Protein AF-0000000074046727 (afdb_homodimer)

Foldseek 3Di:
DFAKDKDWDWDADPNFIAGLLDGDGTWDWDADPVRDIDTPPTDMDMDRDPVVVVVSVVSSVVSVVVPPPPVVD/DFAKDKDWDWDADPNFIAGLLDGDGTWDWDADPVRDIDTPPTDMDMDRDPVVVVVSVVSSVVSVVVPPPPVVD

Radius of gyration: 17.14 Å; Cα contacts (8 Å, |Δi|>4): 249; chains: 2; bounding box: 25×60×38 Å

Nearest PDB structures (foldseek):
  3lre-assembly3_A  TM=8.557E-01  e=8.369E-05  Homo sapiens
  8bjs-assembly1_A  TM=9.371E-01  e=2.853E-04  Mus musculus
  5xjb-assembly1_A  TM=9.177E-01  e=6.191E-04  Mus musculus
  5xja-assembly1_A  TM=8.922E-01  e=4.203E-04  Mus musculus
  3j2u-assembly1_K-1  TM=8.487E-01  e=4.782E-04  Drosophila melanogaster

pLDDT: mean 87.58, std 14.71, range [37.41, 97.88]

Secondary structure (DSSP, 8-state):
-EEEEEEEEEEEETTEEEESSS--SPBEEEE-TTS-EEEET---EEES-HHHHHHHHHHHHHHHHHTTGGG--/-EEEEEEEEEEEETTEEEESSS--SPBEEEE-TTS-EEEET---EEES-HHHHHHHHHHHHHHHHHTTGGGT-

Organism: Anopheles stephensi (NCBI:txid30069)

Structure (mmCIF, N/CA/C/O backbone):
data_AF-0000000074046727-model_v1
#
loop_
_entity.id
_entity.type
_entity.pdbx_description
1 polymer 'Uncharacterized protein'
#
loop_
_atom_site.group_PDB
_atom_site.id
_atom_site.type_symbol
_atom_site.label_atom_id
_atom_site.label_alt_id
_atom_site.label_comp_id
_atom_site.label_asym_id
_atom_site.label_entity_id
_atom_site.label_seq_id
_atom_site.pdbx_PDB_ins_code
_atom_site.Cartn_x
_atom_site.Cartn_y
_atom_site.Cartn_z
_atom_site.occupancy
_atom_site.B_iso_or_equiv
_atom_site.auth_seq_id
_atom_site.auth_comp_id
_atom_site.auth_asym_id
_atom_site.auth_atom_id
_atom_site.pdbx_PDB_model_num
ATOM 1 N N . MET A 1 1 ? 6.465 19.719 1.757 1 71.44 1 MET A N 1
ATOM 2 C CA . MET A 1 1 ? 5.328 18.797 1.829 1 71.44 1 MET A CA 1
ATOM 3 C C . MET A 1 1 ? 5.676 17.453 1.205 1 71.44 1 MET A C 1
ATOM 5 O O . MET A 1 1 ? 6.254 17.406 0.117 1 71.44 1 MET A O 1
ATOM 9 N N . CYS A 1 2 ? 5.918 16.484 2.129 1 82 2 CYS A N 1
ATOM 10 C CA . CYS A 1 2 ? 6.324 15.18 1.604 1 82 2 CYS A CA 1
ATOM 11 C C . CYS A 1 2 ? 5.145 14.219 1.554 1 82 2 CYS A C 1
ATOM 13 O O . CYS A 1 2 ? 4.281 14.242 2.436 1 82 2 CYS A O 1
ATOM 15 N N . LEU A 1 3 ? 4.887 13.57 0.426 1 91.06 3 LEU A N 1
ATOM 16 C CA . LEU A 1 3 ? 3.881 12.539 0.227 1 91.06 3 LEU A CA 1
ATOM 17 C C . LEU A 1 3 ? 4.516 11.148 0.278 1 91.06 3 LEU A C 1
ATOM 19 O O . LEU A 1 3 ? 5.66 10.969 -0.135 1 91.06 3 LEU A O 1
ATOM 23 N N . LEU A 1 4 ? 3.773 10.328 0.913 1 94.56 4 LEU A N 1
ATOM 24 C CA . LEU A 1 4 ? 4.215 8.938 0.88 1 94.56 4 LEU A CA 1
ATOM 25 C C . LEU A 1 4 ? 3.047 8 0.595 1 94.56 4 LEU A C 1
ATOM 27 O O . LEU A 1 4 ? 2.031 8.039 1.292 1 94.56 4 LEU A O 1
ATOM 31 N N . ILE A 1 5 ? 3.184 7.254 -0.478 1 96.62 5 ILE A N 1
ATOM 32 C CA . ILE A 1 5 ? 2.217 6.23 -0.857 1 96.62 5 ILE A CA 1
ATOM 33 C C . ILE A 1 5 ? 2.875 4.852 -0.796 1 96.62 5 ILE A C 1
ATOM 35 O O . ILE A 1 5 ? 3.975 4.66 -1.317 1 96.62 5 ILE A O 1
ATOM 39 N N . SER A 1 6 ? 2.295 3.996 -0.117 1 96.94 6 SER A N 1
ATOM 40 C CA . SER A 1 6 ? 2.783 2.621 -0.072 1 96.94 6 SER A CA 1
ATOM 41 C C . SER A 1 6 ? 1.77 1.656 -0.68 1 96.94 6 SER A C 1
ATOM 43 O O . SER A 1 6 ? 0.566 1.779 -0.441 1 96.94 6 SER A O 1
ATOM 45 N N . ILE A 1 7 ? 2.344 0.709 -1.479 1 97.88 7 ILE A N 1
ATOM 46 C CA . ILE A 1 7 ? 1.439 -0.206 -2.168 1 97.88 7 ILE A CA 1
ATOM 47 C C . ILE A 1 7 ? 2.025 -1.616 -2.156 1 97.88 7 ILE A C 1
ATOM 49 O O . ILE A 1 7 ? 3.242 -1.791 -2.258 1 97.88 7 ILE A O 1
ATOM 53 N N . SER A 1 8 ? 1.227 -2.57 -1.962 1 97.31 8 SER A N 1
ATOM 54 C CA . SER A 1 8 ? 1.503 -3.982 -2.197 1 97.31 8 SER A CA 1
ATOM 55 C C . SER A 1 8 ? 0.495 -4.59 -3.168 1 97.31 8 SER A C 1
ATOM 57 O O . SER A 1 8 ? -0.62 -4.082 -3.311 1 97.31 8 SER A O 1
ATOM 59 N N . TYR A 1 9 ? 0.953 -5.566 -3.893 1 96.88 9 TYR A N 1
ATOM 60 C CA . TYR A 1 9 ? 0.173 -6.172 -4.965 1 96.88 9 TYR A CA 1
ATOM 61 C C . TYR A 1 9 ? 0.441 -7.672 -5.055 1 96.88 9 TYR A C 1
ATOM 63 O O . TYR A 1 9 ? 1.571 -8.094 -5.309 1 96.88 9 TYR A O 1
ATOM 71 N N . LEU A 1 10 ? -0.669 -8.484 -4.816 1 96.19 10 LEU A N 1
ATOM 72 C CA . LEU A 1 10 ? -0.461 -9.93 -4.848 1 96.19 10 LEU A CA 1
ATOM 73 C C . LEU A 1 10 ? -1.627 -10.633 -5.539 1 96.19 10 LEU A C 1
ATOM 75 O O . LEU A 1 10 ? -2.691 -10.039 -5.727 1 96.19 10 LEU A O 1
ATOM 79 N N . GLU A 1 11 ? -1.37 -11.781 -5.973 1 94.31 11 GLU A N 1
ATOM 80 C CA . GLU A 1 11 ? -2.387 -12.672 -6.531 1 94.31 11 GLU A CA 1
ATOM 81 C C . GLU A 1 11 ? -2.445 -13.992 -5.77 1 94.31 11 GLU A C 1
ATOM 83 O O . GLU A 1 11 ? -1.42 -14.484 -5.289 1 94.31 11 GLU A O 1
ATOM 88 N N . ILE A 1 12 ? -3.615 -14.414 -5.586 1 92.31 12 ILE A N 1
ATOM 89 C CA . ILE A 1 12 ? -3.832 -15.727 -4.984 1 92.31 12 ILE A CA 1
ATOM 90 C C . ILE A 1 12 ? -4.469 -16.672 -6.004 1 92.31 12 ILE A C 1
ATOM 92 O O . ILE A 1 12 ? -5.555 -16.391 -6.52 1 92.31 12 ILE A O 1
ATOM 96 N N . TYR A 1 13 ? -3.629 -17.703 -6.32 1 86.5 13 TYR A N 1
ATOM 97 C CA . TYR A 1 13 ? -4.102 -18.719 -7.25 1 86.5 13 TYR A CA 1
ATOM 98 C C . TYR A 1 13 ? -3.859 -20.125 -6.699 1 86.5 13 TYR A C 1
ATOM 100 O O . TYR A 1 13 ? -2.719 -20.5 -6.418 1 86.5 13 TYR A O 1
ATOM 108 N N . ASN A 1 14 ? -4.965 -20.844 -6.66 1 86.62 14 ASN A N 1
ATOM 109 C CA . ASN A 1 14 ? -4.855 -22.203 -6.145 1 86.62 14 ASN A CA 1
ATOM 110 C C . ASN A 1 14 ? -4.074 -22.25 -4.832 1 86.62 14 ASN A C 1
ATOM 112 O O . ASN A 1 14 ? -3.115 -23 -4.703 1 86.62 14 ASN A O 1
ATOM 116 N N . GLU A 1 15 ? -4.316 -21.453 -3.939 1 87.88 15 GLU A N 1
ATOM 117 C CA . GLU A 1 15 ? -3.758 -21.359 -2.594 1 87.88 15 GLU A CA 1
ATOM 118 C C . GLU A 1 15 ? -2.328 -20.828 -2.625 1 87.88 15 GLU A C 1
ATOM 120 O O . GLU A 1 15 ? -1.675 -20.719 -1.585 1 87.88 15 GLU A O 1
ATOM 125 N N . LEU A 1 16 ? -1.906 -20.578 -3.875 1 89.44 16 LEU A N 1
ATOM 126 C CA . LEU A 1 16 ? -0.581 -19.984 -4.031 1 89.44 16 LEU A CA 1
ATOM 127 C C . LEU A 1 16 ? -0.657 -18.469 -4.043 1 89.44 16 LEU A C 1
ATOM 129 O O . LEU A 1 16 ? -1.5 -17.891 -4.73 1 89.44 16 LEU A O 1
ATOM 133 N N . ILE A 1 17 ? 0.247 -17.969 -3.223 1 94.12 17 ILE A N 1
ATOM 134 C CA . ILE A 1 17 ? 0.308 -16.516 -3.148 1 94.12 17 ILE A CA 1
ATOM 135 C C . ILE A 1 17 ? 1.54 -16.016 -3.898 1 94.12 17 ILE A C 1
ATOM 137 O O . ILE A 1 17 ? 2.658 -16.453 -3.637 1 94.12 17 ILE A O 1
ATOM 141 N N . ARG A 1 18 ? 1.26 -15.023 -4.785 1 94.5 18 ARG A N 1
ATOM 142 C CA . ARG A 1 18 ? 2.35 -14.484 -5.59 1 94.5 18 ARG A CA 1
ATOM 143 C C . ARG A 1 18 ? 2.432 -12.969 -5.449 1 94.5 18 ARG A C 1
ATOM 145 O O . ARG A 1 18 ? 1.407 -12.281 -5.461 1 94.5 18 ARG A O 1
ATOM 152 N N . ASP A 1 19 ? 3.693 -12.562 -5.301 1 96.69 19 ASP A N 1
ATOM 153 C CA . ASP A 1 19 ? 3.965 -11.125 -5.305 1 96.69 19 ASP A CA 1
ATOM 154 C C . ASP A 1 19 ? 4.047 -10.586 -6.73 1 96.69 19 ASP A C 1
ATOM 156 O O . ASP A 1 19 ? 4.918 -10.984 -7.504 1 96.69 19 ASP A O 1
ATOM 160 N N . LEU A 1 20 ? 3.223 -9.609 -7.043 1 95.56 20 LEU A N 1
ATOM 161 C CA . LEU A 1 20 ? 3.162 -9.148 -8.422 1 95.56 20 LEU A CA 1
ATOM 162 C C . LEU A 1 20 ? 4.137 -8 -8.656 1 95.56 20 LEU A C 1
ATOM 164 O O . LEU A 1 20 ? 4.438 -7.656 -9.805 1 95.56 20 LEU A O 1
ATOM 168 N N . LEU A 1 21 ? 4.602 -7.398 -7.578 1 96.25 21 LEU A N 1
ATOM 169 C CA . LEU A 1 21 ? 5.57 -6.312 -7.711 1 96.25 21 LEU A CA 1
ATOM 170 C C . LEU A 1 21 ? 6.996 -6.852 -7.668 1 96.25 21 LEU A C 1
ATOM 172 O O . LEU A 1 21 ? 7.93 -6.184 -8.125 1 96.25 21 LEU A O 1
ATOM 176 N N . ASN A 1 22 ? 7.168 -7.902 -7.113 1 94.81 22 ASN A N 1
ATOM 177 C CA . ASN A 1 22 ? 8.438 -8.617 -7.047 1 94.81 22 ASN A CA 1
ATOM 178 C C . ASN A 1 22 ? 8.242 -10.117 -7.277 1 94.81 22 ASN A C 1
ATOM 180 O O . ASN A 1 22 ? 8.312 -10.906 -6.332 1 94.81 22 ASN A O 1
ATOM 184 N N . PRO A 1 23 ? 8.117 -10.414 -8.57 1 91.69 23 PRO A N 1
ATOM 185 C CA . PRO A 1 23 ? 7.793 -11.805 -8.875 1 91.69 23 PRO A CA 1
ATOM 186 C C . PRO A 1 23 ? 8.898 -12.773 -8.461 1 91.69 23 PRO A C 1
ATOM 188 O O . PRO A 1 23 ? 10.078 -12.477 -8.633 1 91.69 23 PRO A O 1
ATOM 191 N N . GLY A 1 24 ? 8.523 -13.75 -7.695 1 87.62 24 GLY A N 1
ATOM 192 C CA . GLY A 1 24 ? 9.375 -14.844 -7.238 1 87.62 24 GLY A CA 1
ATOM 193 C C . GLY A 1 24 ? 8.594 -16.094 -6.875 1 87.62 24 GLY A C 1
ATOM 194 O O . GLY A 1 24 ? 7.625 -16.438 -7.555 1 87.62 24 GLY A O 1
ATOM 195 N N . GLY A 1 25 ? 9.07 -16.859 -6 1 89.38 25 GLY A N 1
ATOM 196 C CA . GLY A 1 25 ? 8.359 -18.047 -5.539 1 89.38 25 GLY A CA 1
ATOM 197 C C . GLY A 1 25 ? 7.125 -17.719 -4.727 1 89.38 25 GLY A C 1
ATOM 198 O O . GLY A 1 25 ? 6.875 -16.547 -4.402 1 89.38 25 GLY A O 1
ATOM 199 N N . PRO A 1 26 ? 6.352 -18.734 -4.539 1 92.81 26 PRO A N 1
ATOM 200 C CA . PRO A 1 26 ? 5.145 -18.531 -3.73 1 92.81 26 PRO A CA 1
ATOM 201 C C . PRO A 1 26 ? 5.453 -18 -2.332 1 92.81 26 PRO A C 1
ATOM 203 O O . PRO A 1 26 ? 6.473 -18.359 -1.743 1 92.81 26 PRO A O 1
ATOM 206 N N . LEU A 1 27 ? 4.621 -17.141 -1.921 1 94.88 27 LEU A N 1
ATOM 207 C CA . LEU A 1 27 ? 4.742 -16.578 -0.578 1 94.88 27 LEU A CA 1
ATOM 208 C C . LEU A 1 27 ? 3.906 -17.375 0.419 1 94.88 27 LEU A C 1
ATOM 210 O O . LEU A 1 27 ? 3.021 -18.141 0.023 1 94.88 27 LEU A O 1
ATOM 214 N N . GLU A 1 28 ? 4.227 -17.156 1.695 1 94.5 28 GLU A N 1
ATOM 215 C CA . GLU A 1 28 ? 3.553 -17.906 2.754 1 94.5 28 GLU A CA 1
ATOM 216 C C . GLU A 1 28 ? 2.609 -17 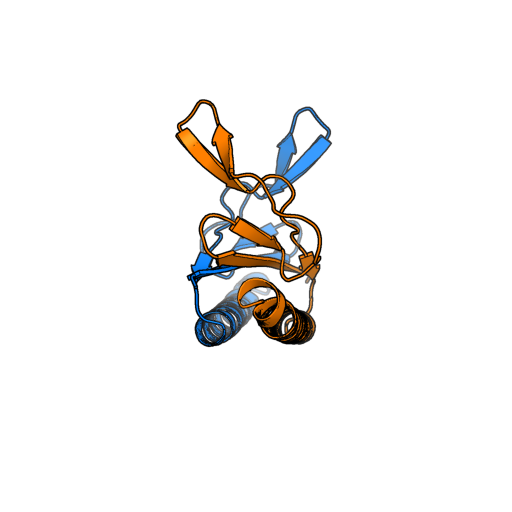3.549 1 94.5 28 GLU A C 1
ATOM 218 O O . GLU A 1 28 ? 2.943 -15.852 3.85 1 94.5 28 GLU A O 1
ATOM 223 N N . LEU A 1 29 ? 1.531 -17.562 3.807 1 92.75 29 LEU A N 1
ATOM 224 C CA . LEU A 1 29 ? 0.6 -16.906 4.727 1 92.75 29 LEU A CA 1
ATOM 225 C C . LEU A 1 29 ? 1.036 -17.109 6.172 1 92.75 29 LEU A C 1
ATOM 227 O O . LEU A 1 29 ? 1.274 -18.25 6.602 1 92.75 29 LEU A O 1
ATOM 231 N N . ARG A 1 30 ? 1.155 -15.961 6.922 1 93.5 30 ARG A N 1
ATOM 232 C CA . ARG A 1 30 ? 1.573 -16.031 8.32 1 93.5 30 ARG A CA 1
ATOM 233 C C . ARG A 1 30 ? 0.483 -15.5 9.242 1 93.5 30 ARG A C 1
ATOM 235 O O . ARG A 1 30 ? -0.226 -14.555 8.891 1 93.5 30 ARG A O 1
ATOM 242 N N . GLU A 1 31 ? 0.368 -16.141 10.219 1 91.31 31 GLU A N 1
ATOM 243 C CA . GLU A 1 31 ? -0.561 -15.711 11.258 1 91.31 31 GLU A CA 1
ATOM 244 C C . GLU A 1 31 ? 0.175 -15.383 12.555 1 91.31 31 GLU A C 1
ATOM 246 O O . GLU A 1 31 ? 1.066 -16.125 12.969 1 91.31 31 GLU A O 1
ATOM 251 N N . ASP A 1 32 ? -0.195 -14.125 13.078 1 87.38 32 ASP A N 1
ATOM 252 C CA . ASP A 1 32 ? 0.46 -13.781 14.336 1 87.38 32 ASP A CA 1
ATOM 253 C C . ASP A 1 32 ? -0.329 -14.305 15.531 1 87.38 32 ASP A C 1
ATOM 255 O O . ASP A 1 32 ? -1.321 -15.016 15.359 1 87.38 32 ASP A O 1
ATOM 259 N N . ASN A 1 33 ? 0.272 -14.094 16.719 1 88.75 33 ASN A N 1
ATOM 260 C CA . ASN A 1 33 ? -0.291 -14.617 17.969 1 88.75 33 ASN A CA 1
ATOM 261 C C . ASN A 1 33 ? -1.678 -14.039 18.234 1 88.75 33 ASN A C 1
ATOM 263 O O . ASN A 1 33 ? -2.443 -14.602 19.016 1 88.75 33 ASN A O 1
ATOM 267 N N . ARG A 1 34 ? -1.983 -12.992 17.516 1 89.31 34 ARG A N 1
ATOM 268 C CA . ARG A 1 34 ? -3.271 -12.328 17.703 1 89.31 34 ARG A CA 1
ATOM 269 C C . ARG A 1 34 ? -4.281 -12.773 16.656 1 89.31 34 ARG A C 1
ATOM 271 O O . ARG A 1 34 ? -5.414 -12.289 16.625 1 89.31 34 ARG A O 1
ATOM 278 N N . GLY A 1 35 ? -3.85 -13.648 15.805 1 88.75 35 GLY A N 1
ATOM 279 C CA . GLY A 1 35 ? -4.742 -14.156 14.773 1 88.75 35 GLY A CA 1
ATOM 280 C C . GLY A 1 35 ? -4.734 -13.312 13.516 1 88.75 35 GLY A C 1
ATOM 281 O O . GLY A 1 35 ? -5.559 -13.516 12.617 1 88.75 35 GLY A O 1
ATOM 282 N N . ASN A 1 36 ? -3.91 -12.398 13.539 1 86.75 36 ASN A N 1
ATOM 283 C CA . ASN A 1 36 ? -3.822 -11.57 12.336 1 86.75 36 ASN A CA 1
ATOM 284 C C . ASN A 1 36 ? -3.033 -12.273 11.234 1 86.75 36 ASN A C 1
ATOM 286 O O . ASN A 1 36 ? -1.98 -12.859 11.492 1 86.75 36 ASN A O 1
ATOM 290 N N . GLN A 1 37 ? -3.676 -12.305 10.055 1 90.69 37 GLN A N 1
ATOM 291 C CA . GLN A 1 37 ? -3.037 -12.945 8.914 1 90.69 37 GLN A CA 1
ATOM 292 C C . GLN A 1 37 ? -2.262 -11.93 8.078 1 90.69 37 GLN A C 1
ATOM 294 O O . GLN A 1 37 ? -2.74 -10.82 7.84 1 90.69 37 GLN A O 1
ATOM 299 N N . SER A 1 38 ? -1.041 -12.289 7.75 1 92.19 38 SER A N 1
ATOM 300 C CA . SER A 1 38 ? -0.215 -11.469 6.871 1 92.19 38 SER A CA 1
ATOM 301 C C . SER A 1 38 ? 0.561 -12.328 5.879 1 92.19 38 SER A C 1
ATOM 303 O O . SER A 1 38 ? 0.646 -13.547 6.043 1 92.19 38 SER A O 1
ATOM 305 N N . VAL A 1 39 ? 0.915 -11.773 4.828 1 94.38 39 VAL A N 1
ATOM 306 C CA . VAL A 1 39 ? 1.707 -12.492 3.834 1 94.38 39 VAL A CA 1
ATOM 307 C C . VAL A 1 39 ? 3.189 -12.188 4.039 1 94.38 39 VAL A C 1
ATOM 309 O O . VAL A 1 39 ? 3.633 -11.055 3.836 1 94.38 39 VAL A O 1
ATOM 312 N N . ALA A 1 40 ? 3.863 -13.188 4.492 1 93.06 40 ALA A N 1
ATOM 313 C CA . ALA A 1 40 ? 5.297 -13.031 4.723 1 93.06 40 ALA A CA 1
ATOM 314 C C . ALA A 1 40 ? 6.043 -12.812 3.41 1 93.06 40 ALA A C 1
ATOM 316 O O . ALA A 1 40 ? 5.816 -13.539 2.434 1 93.06 40 ALA A O 1
ATOM 317 N N . GLY A 1 41 ? 6.871 -11.773 3.414 1 93.44 41 GLY A N 1
ATOM 318 C CA . GLY A 1 41 ? 7.73 -11.578 2.258 1 93.44 41 GLY A CA 1
ATOM 319 C C . GLY A 1 41 ? 7.09 -10.734 1.17 1 93.44 41 GLY A C 1
ATOM 320 O O . GLY A 1 41 ? 7.707 -10.477 0.135 1 93.44 41 GLY A O 1
ATOM 321 N N . LEU A 1 42 ? 5.875 -10.367 1.334 1 95.12 42 LEU A N 1
ATOM 322 C CA . LEU A 1 42 ? 5.203 -9.539 0.342 1 95.12 42 LEU A CA 1
ATOM 323 C C . LEU A 1 42 ? 5.879 -8.18 0.224 1 95.12 42 LEU A C 1
ATOM 325 O O . LEU A 1 42 ? 6.164 -7.531 1.235 1 95.12 42 LEU A O 1
ATOM 329 N N . SER A 1 43 ? 6.176 -7.812 -0.97 1 95.5 43 SER A N 1
ATOM 330 C CA . SER A 1 43 ? 6.828 -6.523 -1.197 1 95.5 43 SER A CA 1
ATOM 331 C C . SER A 1 43 ? 5.852 -5.367 -0.997 1 95.5 43 SER A C 1
ATOM 333 O O . SER A 1 43 ? 4.68 -5.465 -1.368 1 95.5 43 SER A O 1
ATOM 335 N N . GLU A 1 44 ? 6.309 -4.414 -0.373 1 95.56 44 GLU A N 1
ATOM 336 C CA . GLU A 1 44 ? 5.637 -3.121 -0.264 1 95.56 44 GLU A CA 1
ATOM 337 C C . GLU A 1 44 ? 6.512 -1.998 -0.818 1 95.56 44 GLU A C 1
ATOM 339 O O . GLU A 1 44 ? 7.633 -1.788 -0.351 1 95.56 44 GLU A O 1
ATOM 344 N N . VAL A 1 45 ? 5.977 -1.307 -1.782 1 96.56 45 VAL A N 1
ATOM 345 C CA . VAL A 1 45 ? 6.742 -0.234 -2.404 1 96.56 45 VAL A CA 1
ATOM 346 C C . VAL A 1 45 ? 6.188 1.12 -1.97 1 96.56 45 VAL A C 1
ATOM 348 O O . VAL A 1 45 ? 4.98 1.357 -2.051 1 96.56 45 VAL A O 1
ATOM 351 N N . SER A 1 46 ? 7.086 1.903 -1.466 1 96.12 46 SER A N 1
ATOM 352 C CA . SER A 1 46 ? 6.707 3.254 -1.066 1 96.12 46 SER A CA 1
ATOM 353 C C . SER A 1 46 ? 7.227 4.293 -2.055 1 96.12 46 SER A C 1
ATOM 355 O O . SER A 1 46 ? 8.375 4.215 -2.492 1 96.12 46 SER A O 1
ATOM 357 N N . THR A 1 47 ? 6.316 5.168 -2.451 1 95.81 47 THR A N 1
ATOM 358 C CA . THR A 1 47 ? 6.68 6.215 -3.402 1 95.81 47 THR A CA 1
ATOM 359 C C . THR A 1 47 ? 5.953 7.516 -3.076 1 95.81 47 THR A C 1
ATOM 361 O O . THR A 1 47 ? 4.961 7.512 -2.344 1 95.81 47 THR A O 1
ATOM 364 N N . ALA A 1 48 ? 6.508 8.586 -3.602 1 93.25 48 ALA A N 1
ATOM 365 C CA . ALA A 1 48 ? 5.891 9.891 -3.4 1 93.25 48 ALA A CA 1
ATOM 366 C C . ALA A 1 48 ? 5.113 10.328 -4.641 1 93.25 48 ALA A C 1
ATOM 368 O O . ALA A 1 48 ? 4.633 11.469 -4.711 1 93.25 48 ALA A O 1
ATOM 369 N N . SER A 1 49 ? 4.969 9.477 -5.547 1 92.94 49 SER A N 1
ATOM 370 C CA . SER A 1 49 ? 4.395 9.828 -6.84 1 92.94 49 SER A CA 1
ATOM 371 C C . SER A 1 49 ? 3.193 8.953 -7.176 1 92.94 49 SER A C 1
ATOM 373 O O . SER A 1 49 ? 3.309 7.727 -7.223 1 92.94 49 SER A O 1
ATOM 375 N N . ARG A 1 50 ? 2.178 9.703 -7.488 1 91.75 50 ARG A N 1
ATOM 376 C CA . ARG A 1 50 ? 0.992 8.969 -7.926 1 91.75 50 ARG A CA 1
ATOM 377 C C . ARG A 1 50 ? 1.245 8.266 -9.25 1 91.75 50 ARG A C 1
ATOM 379 O O . ARG A 1 50 ? 0.751 7.156 -9.477 1 91.75 50 ARG A O 1
ATOM 386 N N . ALA A 1 51 ? 1.999 8.922 -10.117 1 93.88 51 ALA A N 1
ATOM 387 C CA . ALA A 1 51 ? 2.338 8.336 -11.406 1 93.88 51 ALA A CA 1
ATOM 388 C C . ALA A 1 51 ? 3.09 7.023 -11.234 1 93.88 51 ALA A C 1
ATOM 390 O O . ALA A 1 51 ? 2.871 6.07 -11.992 1 93.88 51 ALA A O 1
ATOM 391 N N . GLU A 1 52 ? 3.889 6.988 -10.266 1 95.88 52 GLU A N 1
ATOM 392 C CA . GLU A 1 52 ? 4.652 5.77 -10.016 1 95.88 52 GLU A CA 1
ATOM 393 C C . GLU A 1 52 ? 3.742 4.637 -9.547 1 95.88 52 GLU A C 1
ATOM 395 O O . GLU A 1 52 ? 3.988 3.469 -9.852 1 95.88 52 GLU A O 1
ATOM 400 N N . VAL A 1 53 ? 2.746 4.977 -8.82 1 97 53 VAL A N 1
ATOM 401 C CA . VAL A 1 53 ? 1.802 3.959 -8.375 1 97 53 VAL A CA 1
ATOM 402 C C . VAL A 1 53 ? 1.124 3.316 -9.586 1 97 53 VAL A C 1
ATOM 404 O O . VAL A 1 53 ? 0.976 2.094 -9.641 1 97 53 VAL A O 1
ATOM 407 N N . ILE A 1 54 ? 0.78 4.152 -10.5 1 95.38 54 ILE A N 1
ATOM 408 C CA . ILE A 1 54 ? 0.139 3.662 -11.719 1 95.38 54 ILE A CA 1
ATOM 409 C C . ILE A 1 54 ? 1.089 2.729 -12.461 1 95.38 54 ILE A C 1
ATOM 411 O O . ILE A 1 54 ? 0.673 1.681 -12.969 1 95.38 54 ILE A O 1
ATOM 415 N N . GLN A 1 55 ? 2.334 3.121 -12.477 1 96.56 55 GLN A N 1
ATOM 416 C CA . GLN A 1 55 ? 3.332 2.279 -13.125 1 96.56 55 GLN A CA 1
ATOM 417 C C . GLN A 1 55 ? 3.463 0.935 -12.414 1 96.56 55 GLN A C 1
ATOM 419 O O . GLN A 1 55 ? 3.656 -0.098 -13.062 1 96.56 55 GLN A O 1
ATOM 424 N N . LEU A 1 56 ? 3.357 0.946 -11.125 1 96.88 56 LEU A N 1
ATOM 425 C CA . LEU A 1 56 ? 3.445 -0.287 -10.352 1 96.88 56 LEU A CA 1
ATOM 426 C C . LEU A 1 56 ? 2.248 -1.189 -10.625 1 96.88 56 LEU A C 1
ATOM 428 O O . LEU A 1 56 ? 2.391 -2.412 -10.695 1 96.88 56 LEU A O 1
ATOM 432 N N . LEU A 1 57 ? 1.087 -0.612 -10.773 1 95.94 57 LEU A N 1
ATOM 433 C CA . LEU A 1 57 ? -0.105 -1.378 -11.117 1 95.94 57 LEU A CA 1
ATOM 434 C C . LEU A 1 57 ? 0.047 -2.033 -12.492 1 95.94 57 LEU A C 1
ATOM 436 O O . LEU A 1 57 ? -0.343 -3.188 -12.68 1 95.94 57 LEU A O 1
ATOM 440 N N . LEU A 1 58 ? 0.632 -1.265 -13.375 1 94.56 58 LEU A N 1
ATOM 441 C CA . LEU A 1 58 ? 0.874 -1.807 -14.711 1 94.56 58 LEU A CA 1
ATOM 442 C C . LEU A 1 58 ? 1.884 -2.949 -14.656 1 94.56 58 LEU A C 1
ATOM 444 O O . LEU A 1 58 ? 1.702 -3.975 -15.32 1 94.56 58 LEU A O 1
ATOM 448 N N . LYS A 1 59 ? 2.912 -2.748 -13.883 1 94 59 LYS A N 1
ATOM 449 C CA . LYS A 1 59 ? 3.916 -3.787 -13.672 1 94 59 LYS A CA 1
ATOM 450 C C . LYS A 1 59 ? 3.285 -5.055 -13.109 1 94 59 LYS A C 1
ATOM 452 O O . LYS A 1 59 ? 3.549 -6.156 -13.594 1 94 59 LYS A O 1
ATOM 457 N N . GLY A 1 60 ? 2.49 -4.91 -12.125 1 93.56 60 GLY A N 1
ATOM 458 C CA . GLY A 1 60 ? 1.812 -6.051 -11.531 1 93.56 60 GLY A CA 1
ATOM 459 C C . GLY A 1 60 ? 0.917 -6.793 -12.508 1 93.56 60 GLY A C 1
ATOM 460 O O . GLY A 1 60 ? 0.843 -8.023 -12.484 1 93.56 60 GLY A O 1
ATOM 461 N N . ASN A 1 61 ? 0.264 -5.961 -13.297 1 90.56 61 ASN A N 1
ATOM 462 C CA . ASN A 1 61 ? -0.605 -6.559 -14.305 1 90.56 61 ASN A CA 1
ATOM 463 C C . ASN A 1 61 ? 0.186 -7.41 -15.297 1 90.56 61 ASN A C 1
ATOM 465 O O . ASN A 1 61 ? -0.264 -8.484 -15.695 1 90.56 61 ASN A O 1
ATOM 469 N N . LYS A 1 62 ? 1.264 -6.953 -15.75 1 90.56 62 LYS A N 1
ATOM 470 C CA . LYS A 1 62 ? 2.133 -7.688 -16.672 1 90.56 62 LYS A CA 1
ATOM 471 C C . LYS A 1 62 ? 2.621 -8.984 -16.031 1 90.56 62 LYS A C 1
ATOM 473 O O . LYS A 1 62 ? 2.668 -10.023 -16.688 1 90.56 62 LYS A O 1
ATOM 478 N N . ALA A 1 63 ? 2.93 -8.945 -14.766 1 87.75 63 ALA A N 1
ATOM 479 C CA . ALA A 1 63 ? 3.404 -10.117 -14.031 1 87.75 63 ALA A CA 1
ATOM 480 C C . ALA A 1 63 ? 2.311 -11.172 -13.93 1 87.75 63 ALA A C 1
ATOM 482 O O . ALA A 1 63 ? 2.592 -12.375 -13.984 1 87.75 63 ALA A O 1
ATOM 483 N N . ARG A 1 64 ? 1.161 -10.773 -13.742 1 83.88 64 ARG A N 1
ATOM 484 C CA . ARG A 1 64 ? 0.013 -11.672 -13.648 1 83.88 64 ARG A CA 1
ATOM 485 C C . ARG A 1 64 ? -0.187 -12.445 -14.9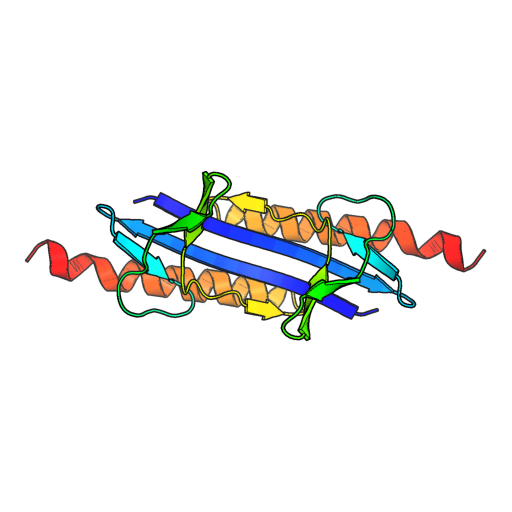45 1 83.88 64 ARG A C 1
ATOM 487 O O . ARG A 1 64 ? -0.52 -13.633 -14.922 1 83.88 64 ARG A O 1
ATOM 494 N N . THR A 1 65 ? -0.157 -11.805 -16.094 1 76.56 65 THR A N 1
ATOM 495 C CA . THR A 1 65 ? -0.423 -12.391 -17.406 1 76.56 65 THR A CA 1
ATOM 496 C C . THR A 1 65 ? 0.659 -13.398 -17.781 1 76.56 65 THR A C 1
ATOM 498 O O . THR A 1 65 ? 0.385 -14.383 -18.469 1 76.56 65 THR A O 1
ATOM 501 N N . VAL A 1 66 ? 1.769 -13.281 -17.375 1 69.69 66 VAL A N 1
ATOM 502 C CA . VAL A 1 66 ? 2.889 -14.125 -17.781 1 69.69 66 VAL A CA 1
ATOM 503 C C . VAL A 1 66 ? 2.805 -15.469 -17.062 1 69.69 66 VAL A C 1
ATOM 505 O O . VAL A 1 66 ? 3.17 -16.5 -17.625 1 69.69 66 VAL A O 1
ATOM 508 N N . GLU A 1 67 ? 2.273 -15.688 -15.953 1 59.25 67 GLU A N 1
ATOM 509 C CA . GLU A 1 67 ? 2.332 -16.953 -15.219 1 59.25 67 GLU A CA 1
ATOM 510 C C . GLU A 1 67 ? 1.17 -17.859 -15.602 1 59.25 67 GLU A C 1
ATOM 512 O O . GLU A 1 67 ? 0.997 -18.938 -15.008 1 59.25 67 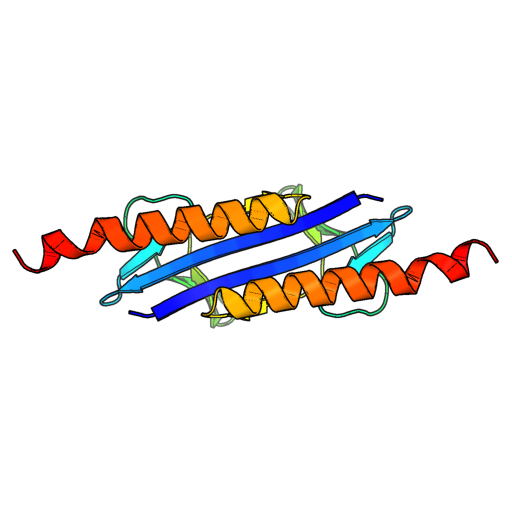GLU A O 1
ATOM 517 N N . PRO A 1 68 ? 0.211 -17.656 -16.438 1 47.88 68 PRO A N 1
ATOM 518 C CA . PRO A 1 68 ? -0.844 -18.672 -16.609 1 47.88 68 PRO A CA 1
ATOM 519 C C . PRO A 1 68 ? -0.298 -20.031 -17 1 47.88 68 PRO A C 1
ATOM 521 O O . PRO A 1 68 ? -0.985 -21.047 -16.844 1 47.88 68 PRO A O 1
ATOM 524 N N . THR A 1 69 ? 0.554 -20.031 -18.047 1 47.72 69 THR A N 1
ATOM 525 C CA . THR A 1 69 ? 0.568 -21.172 -18.953 1 47.72 69 THR A CA 1
ATOM 526 C C . THR A 1 69 ? 1.092 -22.422 -18.25 1 47.72 69 THR A C 1
ATOM 528 O O . THR A 1 69 ? 0.833 -23.547 -18.703 1 47.72 69 THR A O 1
ATOM 531 N N . ALA A 1 70 ? 1.945 -22.297 -17.406 1 43.88 70 ALA A N 1
ATOM 532 C CA . ALA A 1 70 ? 2.541 -23.609 -17.141 1 43.88 70 ALA A CA 1
ATOM 533 C C . ALA A 1 70 ? 1.564 -24.516 -16.406 1 43.88 70 ALA A C 1
ATOM 535 O O . ALA A 1 70 ? 1.88 -25.672 -16.109 1 43.88 70 ALA A O 1
ATOM 536 N N . ALA A 1 71 ? 0.554 -24.016 -15.875 1 42.81 71 ALA A N 1
ATOM 537 C CA . ALA A 1 71 ? -0.292 -24.984 -15.195 1 42.81 71 ALA A CA 1
ATOM 538 C C . ALA A 1 71 ? -1.023 -25.875 -16.203 1 42.81 71 ALA A C 1
ATOM 540 O O . ALA A 1 71 ? -1.565 -26.922 -15.836 1 42.81 71 ALA A O 1
ATOM 541 N N . ASN A 1 72 ? -1.513 -25.422 -17.25 1 40.31 72 ASN A N 1
ATOM 542 C CA . ASN A 1 72 ? -2.219 -26.359 -18.109 1 40.31 72 ASN A CA 1
ATOM 543 C C . ASN A 1 72 ? -1.255 -27.312 -18.812 1 40.31 72 ASN A C 1
ATOM 545 O O . ASN A 1 72 ? -1.663 -28.094 -19.672 1 40.31 72 ASN A O 1
ATOM 549 N N . GLN A 1 73 ? 0.043 -27.141 -18.641 1 37.41 73 GLN A N 1
ATOM 550 C CA . GLN A 1 73 ? 0.646 -28.312 -19.266 1 37.41 73 GLN A CA 1
ATOM 551 C C . GLN A 1 73 ? 0.585 -29.531 -18.344 1 37.41 73 GLN A C 1
ATOM 553 O O . GLN A 1 73 ? 0.665 -29.391 -17.125 1 37.41 73 GLN A O 1
ATOM 558 N N . MET B 1 1 ? -9.148 -16.75 -9.281 1 71.25 1 MET B N 1
ATOM 559 C CA . MET B 1 1 ? -7.965 -15.891 -9.211 1 71.25 1 MET B CA 1
ATOM 560 C C . MET B 1 1 ? -8.266 -14.602 -8.445 1 71.25 1 MET B C 1
ATOM 562 O O . MET B 1 1 ? -9.281 -13.953 -8.695 1 71.25 1 MET B O 1
ATOM 566 N N . CYS B 1 2 ? -7.758 -14.594 -7.16 1 82 2 CYS B N 1
ATOM 567 C CA . CYS B 1 2 ? -8.07 -13.422 -6.348 1 82 2 CYS B CA 1
ATOM 568 C C . CYS B 1 2 ? -6.891 -12.453 -6.32 1 82 2 CYS B C 1
ATOM 570 O O . CYS B 1 2 ? -5.734 -12.875 -6.293 1 82 2 CYS B O 1
ATOM 572 N N . LEU B 1 3 ? -7.105 -11.188 -6.629 1 91.25 3 LEU B N 1
ATOM 573 C CA . LEU B 1 3 ? -6.137 -10.102 -6.535 1 91.25 3 LEU B CA 1
ATOM 574 C C . LEU B 1 3 ? -6.324 -9.305 -5.246 1 91.25 3 LEU B C 1
ATOM 576 O O . LEU B 1 3 ? -7.449 -9.148 -4.77 1 91.25 3 LEU B O 1
ATOM 580 N N . LEU B 1 4 ? -5.191 -9 -4.723 1 94.44 4 LEU B N 1
ATOM 581 C CA . LEU B 1 4 ? -5.262 -8.109 -3.568 1 94.44 4 LEU B CA 1
ATOM 582 C C . LEU B 1 4 ? -4.223 -7 -3.672 1 94.44 4 LEU B C 1
ATOM 584 O O . LEU B 1 4 ? -3.031 -7.273 -3.852 1 94.44 4 LEU B O 1
ATOM 588 N N . ILE B 1 5 ? -4.707 -5.781 -3.662 1 96.5 5 ILE B N 1
ATOM 589 C CA . ILE B 1 5 ? -3.861 -4.594 -3.652 1 96.5 5 ILE B CA 1
ATOM 590 C C . ILE B 1 5 ? -4.066 -3.826 -2.348 1 96.5 5 ILE B C 1
ATOM 592 O O . ILE B 1 5 ? -5.203 -3.586 -1.934 1 96.5 5 ILE B O 1
ATOM 596 N N . SER B 1 6 ? -3.053 -3.561 -1.694 1 96.88 6 SER B N 1
ATOM 597 C CA . SER B 1 6 ? -3.125 -2.742 -0.488 1 96.88 6 SER B CA 1
ATOM 598 C C . SER B 1 6 ? -2.371 -1.43 -0.666 1 96.88 6 SER B C 1
ATOM 600 O O . SER B 1 6 ? -1.274 -1.408 -1.229 1 96.88 6 SER B O 1
ATOM 602 N N . ILE B 1 7 ? -3.043 -0.351 -0.156 1 97.88 7 ILE B N 1
ATOM 603 C CA . ILE B 1 7 ? -2.434 0.959 -0.356 1 97.88 7 ILE B CA 1
ATOM 604 C C . ILE B 1 7 ? -2.598 1.803 0.906 1 97.88 7 ILE B C 1
ATOM 606 O O . ILE B 1 7 ? -3.623 1.718 1.588 1 97.88 7 ILE B O 1
ATOM 610 N N . SER B 1 8 ? -1.626 2.521 1.251 1 97.38 8 SER B N 1
ATOM 611 C CA . SER B 1 8 ? -1.657 3.604 2.229 1 97.38 8 SER B CA 1
ATOM 612 C C . SER B 1 8 ? -1.174 4.914 1.618 1 97.38 8 SER B C 1
ATOM 614 O O . SER B 1 8 ? -0.434 4.91 0.633 1 97.38 8 SER B O 1
ATOM 616 N N . TYR B 1 9 ? -1.689 5.988 2.125 1 96.94 9 TYR B N 1
ATOM 617 C CA . TYR B 1 9 ? -1.448 7.32 1.576 1 96.94 9 TYR B CA 1
ATOM 618 C C . TYR B 1 9 ? -1.382 8.367 2.684 1 96.94 9 TYR B C 1
ATOM 620 O O . TYR B 1 9 ? -2.359 8.578 3.402 1 96.94 9 TYR B O 1
ATOM 628 N N . LEU B 1 10 ? -0.156 9.023 2.803 1 96.25 10 LEU B N 1
ATOM 629 C CA . LEU B 1 10 ? -0.019 10 3.875 1 96.25 10 LEU B CA 1
ATOM 630 C C . LEU B 1 10 ? 0.765 11.219 3.4 1 96.25 10 LEU B C 1
ATOM 632 O O . LEU B 1 10 ? 1.423 11.18 2.357 1 96.25 10 LEU B O 1
ATOM 636 N N . GLU B 1 11 ? 0.584 12.258 4.09 1 94.44 11 GLU B N 1
ATOM 637 C CA . GLU B 1 11 ? 1.353 13.484 3.885 1 94.44 11 GLU B CA 1
ATOM 638 C C . GLU B 1 11 ? 2.084 13.898 5.156 1 94.44 11 GLU B C 1
ATOM 640 O O . GLU B 1 11 ? 1.586 13.68 6.266 1 94.44 11 GLU B O 1
ATOM 645 N N . ILE B 1 12 ? 3.244 14.336 4.949 1 92.44 12 ILE B N 1
ATOM 646 C CA . ILE B 1 12 ? 4.023 14.891 6.047 1 92.44 12 ILE B CA 1
ATOM 647 C C . ILE B 1 12 ? 4.246 16.391 5.82 1 92.44 12 ILE B C 1
ATOM 649 O O . ILE B 1 12 ? 4.828 16.781 4.809 1 92.44 12 ILE B O 1
ATOM 653 N N . TYR B 1 13 ? 3.607 17.125 6.781 1 86.56 13 TYR B N 1
ATOM 654 C CA . TYR B 1 13 ? 3.748 18.578 6.738 1 86.56 13 TYR B CA 1
ATOM 655 C C . TYR B 1 13 ? 4.141 19.125 8.102 1 86.56 13 TYR B C 1
ATOM 657 O O . TYR B 1 13 ? 3.42 18.938 9.086 1 86.56 13 TYR B O 1
ATOM 665 N N . ASN B 1 14 ? 5.242 19.859 8.047 1 86.69 14 ASN B N 1
ATOM 666 C CA . ASN B 1 14 ? 5.719 20.438 9.297 1 86.69 14 ASN B CA 1
ATOM 667 C C . ASN B 1 14 ? 5.75 19.406 10.414 1 86.69 14 ASN B C 1
ATOM 669 O O . ASN B 1 14 ? 5.195 19.625 11.492 1 86.69 14 ASN B O 1
ATOM 673 N N . GLU B 1 15 ? 6.227 18.312 10.234 1 88 15 GLU B N 1
ATOM 674 C CA . GLU B 1 15 ? 6.438 17.203 11.164 1 88 15 GLU B CA 1
ATOM 675 C C . GLU B 1 15 ? 5.117 16.516 11.516 1 88 15 GLU B C 1
ATOM 677 O O . GLU B 1 15 ? 5.09 15.602 12.336 1 88 15 GLU B O 1
ATOM 682 N N . LEU B 1 16 ? 4.07 17.094 10.906 1 89.56 16 LEU B N 1
ATOM 683 C CA . LEU B 1 16 ? 2.76 16.484 11.102 1 89.56 16 LEU B CA 1
ATOM 684 C C . LEU B 1 16 ? 2.475 15.445 10.023 1 89.56 16 LEU B C 1
ATOM 686 O O . LEU B 1 16 ? 2.689 15.695 8.836 1 89.56 16 LEU B O 1
ATOM 690 N N . ILE B 1 17 ? 2.027 14.32 10.578 1 94.12 17 ILE B N 1
ATOM 691 C CA . ILE B 1 17 ? 1.682 13.242 9.656 1 94.12 17 ILE B CA 1
ATOM 692 C C . ILE B 1 17 ? 0.163 13.125 9.539 1 94.12 17 ILE B C 1
ATOM 694 O O . ILE B 1 17 ? -0.535 13.008 10.555 1 94.12 17 ILE B O 1
ATOM 698 N N . ARG B 1 18 ? -0.27 13.117 8.258 1 94.56 18 ARG B N 1
ATOM 699 C CA . ARG B 1 18 ? -1.707 13.039 8.016 1 94.56 18 ARG B CA 1
ATOM 700 C C . ARG B 1 18 ? -2.045 11.867 7.094 1 94.56 18 ARG B C 1
ATOM 702 O O . ARG B 1 18 ? -1.354 11.633 6.102 1 94.56 18 ARG B O 1
ATOM 709 N N . ASP B 1 19 ? -3.121 11.203 7.535 1 96.69 19 ASP B N 1
ATOM 710 C CA . ASP B 1 19 ? -3.67 10.141 6.691 1 96.69 19 ASP B CA 1
ATOM 711 C C . ASP B 1 19 ? -4.578 10.719 5.609 1 96.69 19 ASP B C 1
ATOM 713 O O . ASP B 1 19 ? -5.609 11.328 5.914 1 96.69 19 ASP B O 1
ATOM 717 N N . LEU B 1 20 ? -4.273 10.438 4.363 1 95.62 20 LEU B N 1
ATOM 718 C CA . LEU B 1 20 ? -5.027 11.07 3.287 1 95.62 20 LEU B CA 1
ATOM 719 C C . LEU B 1 20 ? -6.219 10.211 2.877 1 95.62 20 LEU B C 1
ATOM 721 O O . LEU B 1 20 ? -7.129 10.688 2.195 1 95.62 20 LEU B O 1
ATOM 725 N N . LEU B 1 21 ? -6.191 8.945 3.258 1 96.25 21 LEU B N 1
ATOM 726 C CA . LEU B 1 21 ? -7.309 8.062 2.938 1 96.25 21 LEU B CA 1
ATOM 727 C C . LEU B 1 21 ? -8.352 8.086 4.047 1 96.25 21 LEU B C 1
ATOM 729 O O . LEU B 1 21 ? -9.508 7.723 3.822 1 96.25 21 LEU B O 1
ATOM 733 N N . ASN B 1 22 ? -7.98 8.406 5.156 1 94.94 22 ASN B N 1
ATOM 734 C CA . ASN B 1 22 ? -8.844 8.578 6.32 1 94.94 22 ASN B CA 1
ATOM 735 C C . ASN B 1 22 ? -8.461 9.82 7.125 1 94.94 22 ASN B C 1
ATOM 737 O O . ASN B 1 22 ? -7.867 9.711 8.203 1 94.94 22 ASN B O 1
ATOM 741 N N . PRO B 1 23 ? -8.938 10.93 6.582 1 92 23 PRO B N 1
ATOM 742 C CA . PRO B 1 23 ? -8.508 12.188 7.203 1 92 23 PRO B CA 1
ATOM 743 C C . PRO B 1 23 ? -9 12.328 8.641 1 92 23 PRO B C 1
ATOM 745 O O . PRO B 1 23 ? -10.141 11.977 8.945 1 92 23 PRO B O 1
ATOM 748 N N . GLY B 1 24 ? -8.078 12.57 9.523 1 87.88 24 GLY B N 1
ATOM 749 C CA . GLY B 1 24 ? -8.305 12.828 10.938 1 87.88 24 GLY B CA 1
ATOM 750 C C . GLY B 1 24 ? -7.195 13.625 11.586 1 87.88 24 GLY B C 1
ATOM 751 O O . GLY B 1 24 ? -6.652 14.555 10.977 1 87.88 24 GLY B O 1
ATOM 752 N N . GLY B 1 25 ? -6.977 13.469 12.812 1 89.5 25 GLY B N 1
ATOM 753 C CA . GLY B 1 25 ? -5.887 14.141 13.508 1 89.5 25 GLY B CA 1
ATOM 754 C C . GLY B 1 25 ? -4.516 13.633 13.094 1 89.5 25 GLY B C 1
ATOM 755 O O . GLY B 1 25 ? -4.41 12.648 12.352 1 89.5 25 GLY B O 1
ATOM 756 N N . PRO B 1 26 ? -3.557 14.398 13.492 1 92.94 26 PRO B N 1
ATOM 757 C CA . PRO B 1 26 ? -2.189 13.977 13.18 1 92.94 26 PRO B CA 1
ATOM 758 C C . PRO B 1 26 ? -1.857 12.586 13.711 1 92.94 26 PRO B C 1
ATOM 760 O O . PRO B 1 26 ? -2.33 12.203 14.789 1 92.94 26 PRO B O 1
ATOM 763 N N . LEU B 1 27 ? -1.149 11.883 12.914 1 94.88 27 LEU B N 1
ATOM 764 C CA . LEU B 1 27 ? -0.702 10.555 13.312 1 94.88 27 LEU B CA 1
ATOM 765 C C . LEU B 1 27 ? 0.676 10.617 13.961 1 94.88 27 LEU B C 1
ATOM 767 O O . LEU B 1 27 ? 1.384 11.617 13.836 1 94.88 27 LEU B O 1
ATOM 771 N N . GLU B 1 28 ? 1.007 9.523 14.648 1 94.62 28 GLU B N 1
ATOM 772 C CA . GLU B 1 28 ? 2.268 9.469 15.375 1 94.62 28 GLU B CA 1
ATOM 773 C C . GLU B 1 28 ? 3.254 8.508 14.711 1 94.62 28 GLU B C 1
ATOM 775 O O . GLU B 1 28 ? 2.871 7.43 14.258 1 94.62 28 GLU B O 1
ATOM 780 N N . LEU B 1 29 ? 4.406 8.969 14.672 1 92.94 29 LEU B N 1
ATOM 781 C CA . LEU B 1 29 ? 5.5 8.102 14.25 1 92.94 29 LEU B CA 1
ATOM 782 C C . LEU B 1 29 ? 5.918 7.16 15.375 1 92.94 29 LEU B C 1
ATOM 784 O O . LEU B 1 29 ? 6.207 7.605 16.484 1 92.94 29 LEU B O 1
ATOM 788 N N . ARG B 1 30 ? 5.926 5.836 15.062 1 93.69 30 ARG B N 1
ATOM 789 C CA . ARG B 1 30 ? 6.301 4.836 16.062 1 93.69 30 ARG B CA 1
ATOM 790 C C . ARG B 1 30 ? 7.555 4.078 15.633 1 93.69 30 ARG B C 1
ATOM 792 O O . ARG B 1 30 ? 7.75 3.816 14.445 1 93.69 30 ARG B O 1
ATOM 799 N N . GLU B 1 31 ? 8.297 3.877 16.531 1 91.56 31 GLU B N 1
ATOM 800 C CA . GLU B 1 31 ? 9.492 3.074 16.312 1 91.56 31 GLU B CA 1
ATOM 801 C C . GLU B 1 31 ? 9.469 1.799 17.141 1 91.56 31 GLU B C 1
ATOM 803 O O . GLU B 1 31 ? 9.109 1.833 18.328 1 91.56 31 GLU B O 1
ATOM 808 N N . ASP B 1 32 ? 9.75 0.647 16.375 1 87.56 32 ASP B N 1
ATOM 809 C CA . ASP B 1 32 ? 9.766 -0.6 17.141 1 87.56 32 ASP B CA 1
ATOM 810 C C . ASP B 1 32 ? 11.141 -0.867 17.734 1 87.56 32 ASP B C 1
ATOM 812 O O . ASP B 1 32 ? 1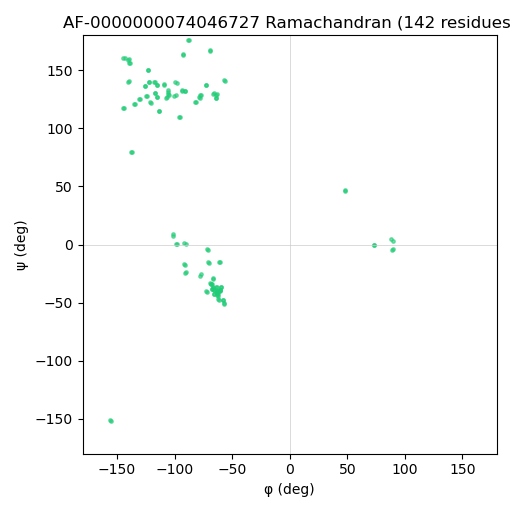2.039 -0.029 17.641 1 87.56 32 ASP B O 1
ATOM 816 N N . ASN B 1 33 ? 11.195 -1.959 18.531 1 89 33 ASN B N 1
ATOM 817 C CA . ASN B 1 33 ? 12.406 -2.316 19.25 1 89 33 ASN B CA 1
ATOM 818 C C . ASN B 1 33 ? 13.57 -2.586 18.297 1 89 33 ASN B C 1
ATOM 820 O O . ASN B 1 33 ? 14.734 -2.555 18.719 1 89 33 ASN B O 1
ATOM 824 N N . ARG B 1 34 ? 13.227 -2.748 17.062 1 89.81 34 ARG B N 1
ATOM 825 C CA . ARG B 1 34 ? 14.25 -3.047 16.062 1 89.81 34 ARG B CA 1
ATOM 826 C C . ARG B 1 34 ? 14.656 -1.791 15.297 1 89.81 34 ARG B C 1
ATOM 828 O O . ARG B 1 34 ? 15.469 -1.854 14.375 1 89.81 34 ARG B O 1
ATOM 835 N N . GLY B 1 35 ? 14.055 -0.702 15.648 1 89 35 GLY B N 1
ATOM 836 C CA . GLY B 1 35 ? 14.391 0.557 15 1 89 35 GLY B CA 1
ATOM 837 C C . GLY B 1 35 ? 13.555 0.825 13.766 1 89 35 GLY B C 1
ATOM 838 O O . GLY B 1 35 ? 13.82 1.773 13.023 1 89 35 GLY B O 1
ATOM 839 N N . ASN B 1 36 ? 12.695 -0.038 13.57 1 87.31 36 ASN B N 1
ATOM 840 C CA . ASN B 1 36 ? 11.828 0.184 12.422 1 87.31 36 ASN B CA 1
ATOM 841 C C . ASN B 1 36 ? 10.766 1.24 12.719 1 87.31 36 ASN B C 1
ATOM 843 O O . ASN B 1 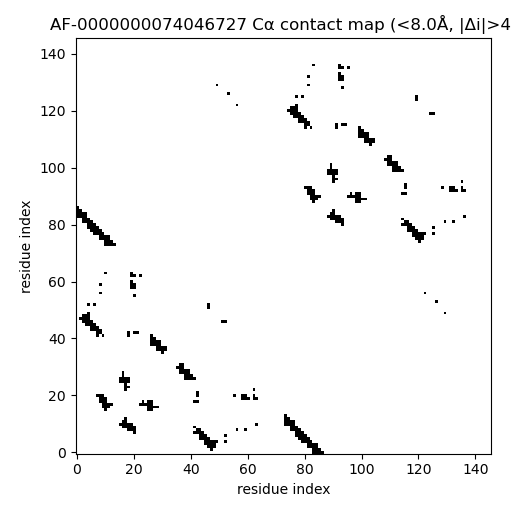36 ? 10.164 1.236 13.789 1 87.31 36 ASN B O 1
ATOM 847 N N . GLN B 1 37 ? 10.711 2.217 11.789 1 90.81 37 GLN B N 1
ATOM 848 C CA . GLN B 1 37 ? 9.742 3.295 11.945 1 90.81 37 GLN B CA 1
ATOM 849 C C . GLN B 1 37 ? 8.453 2.98 11.203 1 90.81 37 GLN B C 1
ATOM 851 O O . GLN B 1 37 ? 8.477 2.465 10.086 1 90.81 37 GLN B O 1
ATOM 856 N N . SER B 1 38 ? 7.344 3.186 11.875 1 92.44 38 SER B N 1
ATOM 857 C CA . SER B 1 38 ? 6.023 3.033 11.273 1 92.44 38 SER B CA 1
ATOM 858 C C . SER B 1 38 ? 5.074 4.137 11.727 1 92.44 38 SER B C 1
ATOM 860 O O . SER B 1 38 ? 5.363 4.855 12.688 1 92.44 38 SER B O 1
ATOM 862 N N . VAL B 1 39 ? 4.129 4.375 10.977 1 94.5 39 VAL B N 1
ATOM 863 C CA . VAL B 1 39 ? 3.131 5.379 11.336 1 94.5 39 VAL B CA 1
ATOM 864 C C . VAL B 1 39 ? 1.929 4.695 11.984 1 94.5 39 VAL B C 1
ATOM 866 O O . VAL B 1 39 ? 1.199 3.949 11.336 1 94.5 39 VAL B O 1
ATOM 869 N N . ALA B 1 40 ? 1.826 4.941 13.242 1 93.31 40 ALA B N 1
ATOM 870 C CA . ALA B 1 40 ? 0.713 4.355 13.984 1 93.31 40 ALA B CA 1
ATOM 871 C C . ALA B 1 40 ? -0.62 4.938 13.523 1 93.31 40 ALA B C 1
ATOM 873 O O . ALA B 1 40 ? -0.758 6.156 13.383 1 93.31 40 ALA B O 1
ATOM 874 N N . GLY B 1 41 ? -1.555 4.016 13.227 1 93.62 41 GLY B N 1
ATOM 875 C CA . GLY B 1 41 ? -2.898 4.477 12.922 1 93.62 41 GLY B CA 1
ATOM 876 C C . GLY B 1 41 ? -3.102 4.773 11.445 1 93.62 41 GLY B C 1
ATOM 877 O O . GLY B 1 41 ? -4.195 5.16 11.031 1 93.62 41 GLY B O 1
ATOM 878 N N . LEU B 1 42 ? -2.09 4.672 10.656 1 95.25 42 LEU B N 1
ATOM 879 C CA . LEU B 1 42 ? -2.215 4.914 9.227 1 95.25 42 LEU B CA 1
ATOM 880 C C . LEU B 1 42 ? -3.141 3.887 8.578 1 95.25 42 LEU B C 1
ATOM 882 O O . LEU B 1 42 ? -3.01 2.686 8.82 1 95.25 42 LEU B O 1
ATOM 886 N N . SER B 1 43 ? -4.078 4.383 7.855 1 95.62 43 SER B N 1
ATOM 887 C CA . SER B 1 43 ? -5.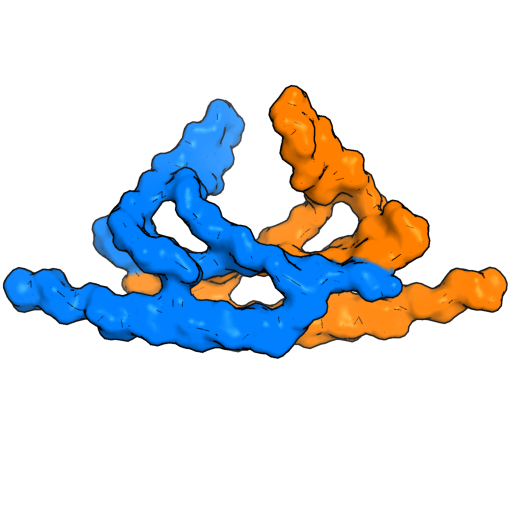02 3.488 7.191 1 95.62 43 SER B CA 1
ATOM 888 C C . SER B 1 43 ? -4.363 2.77 6.016 1 95.62 43 SER B C 1
ATOM 890 O O . SER B 1 43 ? -3.557 3.359 5.293 1 95.62 43 SER B O 1
ATOM 892 N N . GLU B 1 44 ? -4.637 1.568 5.922 1 95.56 44 GLU B N 1
ATOM 893 C CA . GLU B 1 44 ? -4.312 0.747 4.758 1 95.56 44 GLU B CA 1
ATOM 894 C C . GLU B 1 44 ? -5.57 0.144 4.141 1 95.56 44 GLU B C 1
ATOM 896 O O . GLU B 1 44 ? -6.312 -0.58 4.809 1 95.56 44 GLU B O 1
ATOM 901 N N . VAL B 1 45 ? -5.766 0.453 2.902 1 96.56 45 VAL B N 1
ATOM 902 C CA . VAL B 1 45 ? -6.961 -0.045 2.232 1 96.56 45 VAL B CA 1
ATOM 903 C C . VAL B 1 45 ? -6.582 -1.156 1.257 1 96.56 45 VAL B C 1
ATOM 905 O O . VAL B 1 45 ? -5.676 -0.992 0.44 1 96.56 45 VAL B O 1
ATOM 908 N N . SER B 1 46 ? -7.258 -2.248 1.438 1 96.06 46 SER B N 1
ATOM 909 C CA . SER B 1 46 ? -7.043 -3.371 0.532 1 96.06 46 SER B CA 1
ATOM 910 C C . SER B 1 46 ? -8.211 -3.531 -0.437 1 96.06 46 SER B C 1
ATOM 912 O O . SER B 1 46 ? -9.375 -3.422 -0.04 1 96.06 46 SER B O 1
ATOM 914 N N . THR B 1 47 ? -7.844 -3.686 -1.701 1 95.75 47 THR B N 1
ATOM 915 C CA . THR B 1 47 ? -8.859 -3.848 -2.734 1 95.75 47 THR B CA 1
ATOM 916 C C . THR B 1 47 ? -8.383 -4.812 -3.816 1 95.75 47 THR B C 1
ATOM 918 O O . THR B 1 47 ? -7.188 -5.07 -3.939 1 95.75 47 THR B O 1
ATOM 921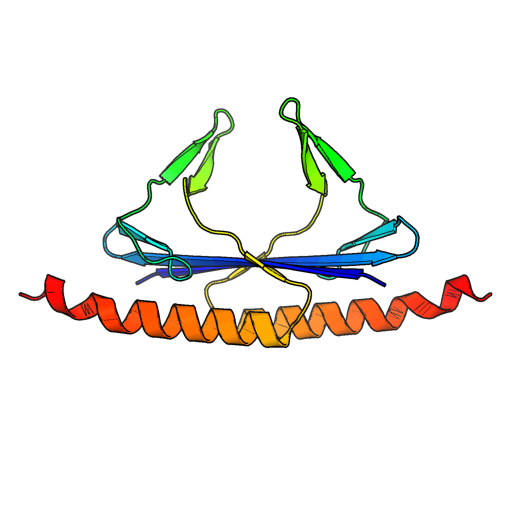 N N . ALA B 1 48 ? -9.352 -5.32 -4.547 1 93.25 48 ALA B N 1
ATOM 922 C CA . ALA B 1 48 ? -9.039 -6.23 -5.645 1 93.25 48 ALA B CA 1
ATOM 923 C C . ALA B 1 48 ? -9.109 -5.512 -6.988 1 93.25 48 ALA B C 1
ATOM 925 O O . ALA B 1 48 ? -8.992 -6.145 -8.039 1 93.25 48 ALA B O 1
ATOM 926 N N . SER B 1 49 ? -9.266 -4.266 -6.957 1 92.88 49 SER B N 1
ATOM 927 C CA . SER B 1 49 ? -9.516 -3.502 -8.172 1 92.88 49 SER B CA 1
ATOM 928 C C . SER B 1 49 ? -8.492 -2.393 -8.359 1 92.88 49 SER B C 1
ATOM 930 O O . SER B 1 49 ? -8.336 -1.53 -7.492 1 92.88 49 SER B O 1
ATOM 932 N N . ARG B 1 50 ? -7.969 -2.469 -9.555 1 91.56 50 ARG B N 1
ATOM 933 C CA . ARG B 1 50 ? -7.039 -1.394 -9.891 1 91.56 50 ARG B CA 1
ATOM 934 C C . ARG B 1 50 ? -7.762 -0.054 -9.984 1 91.56 50 ARG B C 1
ATOM 936 O O . ARG B 1 50 ? -7.215 0.98 -9.594 1 91.56 50 ARG B O 1
ATOM 943 N N . ALA B 1 51 ? -8.984 -0.097 -10.5 1 93.81 51 ALA B N 1
ATOM 944 C CA . ALA B 1 51 ? -9.789 1.115 -10.609 1 93.81 51 ALA B CA 1
ATOM 945 C C . ALA B 1 51 ? -10.031 1.744 -9.242 1 93.81 51 ALA B C 1
ATOM 947 O O . ALA B 1 51 ? -10.016 2.971 -9.102 1 93.81 51 ALA B O 1
ATOM 948 N N . GLU B 1 52 ? -10.188 0.915 -8.297 1 95.81 52 GLU B N 1
ATOM 949 C CA . GLU B 1 52 ? -10.422 1.422 -6.949 1 95.81 52 GLU B CA 1
ATOM 950 C C . GLU B 1 52 ? -9.172 2.096 -6.391 1 95.81 52 GLU B C 1
ATOM 952 O O . GLU B 1 52 ? -9.266 3.062 -5.633 1 95.81 52 GLU B O 1
ATOM 957 N N . VAL B 1 53 ? -8.055 1.596 -6.758 1 97 53 VAL B N 1
ATOM 958 C CA . VAL B 1 53 ? -6.812 2.215 -6.305 1 97 53 VAL B CA 1
ATOM 959 C C . VAL B 1 53 ? -6.719 3.639 -6.852 1 97 53 VAL B C 1
ATOM 961 O O . VAL B 1 53 ? -6.348 4.566 -6.125 1 97 53 VAL B O 1
ATOM 964 N N . ILE B 1 54 ? -7.086 3.766 -8.078 1 95.38 54 ILE B N 1
ATOM 965 C CA . ILE B 1 54 ? -7.059 5.078 -8.711 1 95.38 54 ILE B CA 1
ATOM 966 C C . ILE B 1 54 ? -8.016 6.02 -7.984 1 95.38 54 ILE B C 1
ATOM 968 O O . ILE B 1 54 ? -7.691 7.188 -7.75 1 95.38 54 ILE B O 1
ATOM 972 N N . GLN B 1 55 ? -9.148 5.465 -7.621 1 96.56 55 GLN B N 1
ATOM 973 C CA . GLN B 1 55 ? -10.117 6.27 -6.887 1 96.56 55 GLN B CA 1
ATOM 974 C C . GLN B 1 55 ? -9.562 6.691 -5.527 1 96.56 55 GLN B C 1
ATOM 976 O O . GLN B 1 55 ? -9.82 7.809 -5.07 1 96.56 55 GLN B O 1
ATOM 981 N N . LEU B 1 56 ? -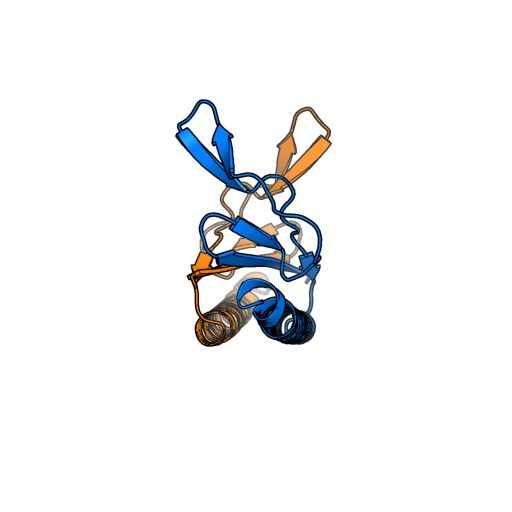8.82 5.828 -4.918 1 96.94 56 LEU B N 1
ATOM 982 C CA . LEU B 1 56 ? -8.227 6.141 -3.625 1 96.94 56 LEU B CA 1
ATOM 983 C C . LEU B 1 56 ? -7.168 7.23 -3.766 1 96.94 56 LEU B C 1
ATOM 985 O O . LEU B 1 56 ? -7.047 8.102 -2.898 1 96.94 56 LEU B O 1
ATOM 989 N N . LEU B 1 57 ? -6.41 7.195 -4.82 1 96 57 LEU B N 1
ATOM 990 C CA . LEU B 1 57 ? -5.422 8.234 -5.086 1 96 57 LEU B CA 1
ATOM 991 C C . LEU B 1 57 ? -6.094 9.586 -5.289 1 96 57 LEU B C 1
ATOM 993 O O . LEU B 1 57 ? -5.605 10.609 -4.801 1 96 57 LEU B O 1
ATOM 997 N N . LEU B 1 58 ? -7.199 9.523 -5.977 1 94.62 58 LEU B N 1
ATOM 998 C CA . LEU B 1 58 ? -7.957 10.75 -6.191 1 94.62 58 LEU B CA 1
ATOM 999 C C . LEU B 1 58 ? -8.516 11.281 -4.875 1 94.62 58 LEU B C 1
ATOM 1001 O O . LEU B 1 58 ? -8.461 12.484 -4.613 1 94.62 58 LEU B O 1
ATOM 1005 N N . LYS B 1 59 ? -9.023 10.391 -4.082 1 94.12 59 LYS B N 1
ATOM 1006 C CA . LYS B 1 59 ? -9.523 10.742 -2.758 1 94.12 59 LYS B CA 1
ATOM 1007 C C . LYS B 1 59 ? -8.422 11.383 -1.911 1 94.12 59 LYS B C 1
ATOM 1009 O O . LYS B 1 59 ? -8.633 12.422 -1.284 1 94.12 59 LYS B O 1
ATOM 1014 N N . GLY B 1 60 ? -7.297 10.789 -1.9 1 93.69 60 GLY B N 1
ATOM 1015 C CA . GLY B 1 60 ? -6.172 11.328 -1.15 1 93.69 60 GLY B CA 1
ATOM 1016 C C . GLY B 1 60 ? -5.754 12.711 -1.616 1 93.69 60 GLY B C 1
ATOM 1017 O O . GLY B 1 60 ? -5.402 13.562 -0.801 1 93.69 60 GLY B O 1
ATOM 1018 N N . ASN B 1 61 ? -5.809 12.828 -2.93 1 90.81 61 ASN B N 1
ATOM 1019 C CA . ASN B 1 61 ? -5.457 14.133 -3.494 1 90.81 61 ASN B CA 1
ATOM 1020 C C . ASN B 1 61 ? -6.426 15.219 -3.035 1 90.81 61 ASN B C 1
ATOM 1022 O O . ASN B 1 61 ? -6.008 16.344 -2.742 1 90.81 61 ASN B O 1
ATOM 1026 N N . LYS B 1 62 ? -7.656 14.953 -3.039 1 90.88 62 LYS B N 1
ATOM 1027 C CA . LYS B 1 62 ? -8.672 15.891 -2.582 1 90.88 62 LYS B CA 1
ATOM 1028 C C . LYS B 1 62 ? -8.469 16.25 -1.113 1 90.88 62 LYS B C 1
ATOM 1030 O O . LYS B 1 62 ? -8.609 17.422 -0.729 1 90.88 62 LYS B O 1
ATOM 1035 N N . ALA B 1 63 ? -8.094 15.289 -0.317 1 88.12 63 ALA B N 1
ATOM 1036 C CA . ALA B 1 63 ? -7.852 15.508 1.107 1 88.12 63 ALA B CA 1
ATOM 1037 C C . ALA B 1 63 ? -6.652 16.422 1.329 1 88.12 63 ALA B C 1
ATOM 1039 O O . ALA B 1 63 ? -6.641 17.219 2.262 1 88.12 63 ALA B O 1
ATOM 1040 N N . ARG B 1 64 ? -5.695 16.266 0.584 1 84.56 64 ARG B N 1
ATOM 1041 C CA . ARG B 1 64 ? -4.492 17.078 0.66 1 84.56 64 ARG B CA 1
ATOM 1042 C C . ARG B 1 64 ? -4.812 18.547 0.405 1 84.56 64 ARG B C 1
ATOM 1044 O O . ARG B 1 64 ? -4.266 19.438 1.065 1 84.56 64 ARG B O 1
ATOM 1051 N N . THR B 1 65 ? -5.566 18.891 -0.626 1 77.12 65 THR B N 1
ATOM 1052 C CA . THR B 1 65 ? -5.883 20.25 -1.05 1 77.12 65 THR B CA 1
ATOM 1053 C C . THR B 1 65 ? -6.746 20.953 -0.005 1 77.12 65 THR B C 1
ATOM 1055 O O . THR B 1 65 ? -6.641 22.156 0.174 1 77.12 65 THR B O 1
ATOM 1058 N N . VAL B 1 66 ? -7.492 20.328 0.679 1 70.44 66 VAL B N 1
ATOM 1059 C CA . VAL B 1 66 ? -8.438 20.938 1.614 1 70.44 66 VAL B CA 1
ATOM 1060 C C . VAL B 1 66 ? -7.699 21.391 2.869 1 70.44 66 VAL B C 1
ATOM 1062 O O . VAL B 1 66 ? -8.055 22.406 3.469 1 70.44 66 VAL B O 1
ATOM 1065 N N . GLU B 1 67 ? -6.617 20.906 3.309 1 59.72 67 GLU B N 1
ATOM 1066 C CA . GLU B 1 67 ? -6 21.266 4.582 1 59.72 67 GLU B CA 1
ATOM 1067 C C . GLU B 1 67 ? -5.008 22.406 4.41 1 59.72 67 GLU B C 1
ATOM 1069 O O . GLU B 1 67 ? -4.309 22.781 5.355 1 59.72 67 GLU B O 1
ATOM 1074 N N . PRO B 1 68 ? -4.684 23.062 3.336 1 48.53 68 PRO B N 1
ATOM 1075 C CA . PRO B 1 68 ? -3.664 24.109 3.381 1 48.53 68 PRO B CA 1
ATOM 1076 C C . PRO B 1 68 ? -3.988 25.203 4.391 1 48.53 68 PRO B C 1
ATOM 1078 O O . PRO B 1 68 ? -3.092 25.938 4.832 1 48.53 68 PRO B O 1
ATOM 1081 N N . THR B 1 69 ? -5.219 25.734 4.281 1 48.19 69 THR B N 1
ATOM 1082 C CA . THR B 1 69 ? -5.441 27.141 4.609 1 48.19 69 THR B CA 1
ATOM 1083 C C . THR B 1 69 ? -5.266 27.375 6.105 1 48.19 69 THR B C 1
ATOM 1085 O O . THR B 1 69 ? -4.992 28.5 6.531 1 48.19 69 THR B O 1
ATOM 1088 N N . ALA B 1 70 ? -5.594 26.5 6.879 1 44.31 70 ALA B N 1
ATOM 1089 C CA . ALA B 1 70 ? -5.695 27.062 8.227 1 44.31 70 ALA B CA 1
ATOM 1090 C C . ALA B 1 70 ? -4.316 27.422 8.773 1 44.31 70 ALA B C 1
ATOM 1092 O O . ALA B 1 70 ? -4.203 27.953 9.883 1 44.31 70 ALA B O 1
ATOM 1093 N N . ALA B 1 71 ? -3.305 26.953 8.219 1 43.06 71 ALA B N 1
ATOM 1094 C CA . ALA B 1 71 ? -2.057 27.359 8.859 1 43.06 71 ALA B CA 1
ATOM 1095 C C . ALA B 1 71 ? -1.739 28.828 8.57 1 43.06 71 ALA B C 1
ATOM 1097 O O . ALA B 1 71 ? -0.867 29.422 9.203 1 43.06 71 ALA B O 1
ATOM 1098 N N . ASN B 1 72 ? -1.951 29.312 7.438 1 40.62 72 ASN B N 1
ATOM 1099 C CA . ASN B 1 72 ? -1.584 30.719 7.273 1 40.62 72 ASN B CA 1
ATOM 1100 C C . ASN B 1 72 ? -2.529 31.641 8.039 1 40.62 72 ASN B C 1
ATOM 1102 O O . ASN B 1 72 ? -2.414 32.875 7.957 1 40.62 72 ASN B O 1
ATOM 1106 N N . GLN B 1 73 ? -3.555 31.125 8.641 1 37.72 73 GLN B N 1
ATOM 1107 C CA . GLN B 1 73 ? -4.113 32.219 9.422 1 37.72 73 GLN B CA 1
ATOM 1108 C C . GLN B 1 73 ? -3.314 32.469 10.703 1 37.72 73 GLN B C 1
ATOM 1110 O O . GLN B 1 73 ? -2.791 31.516 11.289 1 37.72 73 GLN B O 1
#

Sequence (146 aa):
MCLLISISYLEIYNELIRDLLNPGGPLELREDNRGNQSVAGLSEVSTASRAEVIQLLLKGNKARTVEPTAANQMCLLISISYLEIYNELIRDLLNPGGPLELREDNRGNQSVAGLSEVSTASRAEVIQLLLKGNKARTVEPTAANQ

InterPro domains:
  IPR001752 Kinesin motor domain [PF00225] (5-73)
  IPR001752 Kinesin motor domain [PS50067] (1-73)
  IPR027417 P-loop containing nucleoside triphosphate hydrolase [SSF52540] (4-73)
  IPR027640 Kinesin-like protein [PTHR47968] (4-73)
  IPR036961 Kinesin motor domain superfamily [G3DSA:3.40.850.10] (2-73)

Solvent-accessible surface area (backbone atoms only — not comparable to full-atom values): 8387 Å² total; per-residue (Å²): 124,46,52,43,33,37,38,32,41,33,37,39,48,94,91,36,29,36,34,28,78,59,75,67,70,72,46,48,84,38,67,47,99,83,67,47,75,45,62,51,85,59,60,68,50,72,41,68,43,72,69,53,51,53,50,48,53,51,47,24,51,56,48,58,67,67,64,60,63,72,69,79,104,124,47,52,43,32,35,38,31,41,33,37,39,46,94,90,35,29,36,32,27,78,57,76,69,67,71,46,48,82,38,66,48,100,82,67,47,75,45,60,50,85,60,61,69,50,74,40,67,42,72,68,54,50,53,50,47,53,51,47,23,52,56,49,58,66,67,63,61,62,72,69,81,102